Protein AF-A0A9E2UFD0-F1 (afdb_monomer_lite)

Secondary structure (DSSP, 8-state):
--HHHHHHHHHHHHHHHHHTSSSTTB-SS-SB-SSS-B-HHHHHHHHHHHHT--SHHHHHHHHHHSSSTT--HHHIIIII--SHHHHHHHHHHHHHHHHHHHHHHHHHHHHHHHHHHHHHHHHSPPP----------------

Structure (mmCIF, N/CA/C/O backbone):
data_AF-A0A9E2UFD0-F1
#
_entry.id   AF-A0A9E2UFD0-F1
#
loop_
_atom_site.group_PDB
_atom_site.id
_atom_site.type_symbol
_atom_site.label_atom_id
_atom_site.label_alt_id
_atom_site.label_comp_id
_atom_site.label_asym_id
_atom_site.label_entity_id
_atom_site.label_seq_id
_atom_site.pdbx_PDB_ins_code
_atom_site.Cartn_x
_atom_site.Cartn_y
_atom_site.Cartn_z
_atom_site.occupancy
_atom_site.B_iso_or_equiv
_atom_site.auth_seq_id
_atom_site.auth_comp_id
_atom_site.auth_asym_id
_atom_site.auth_atom_id
_atom_site.pdbx_PDB_model_num
ATOM 1 N N . MET A 1 1 ? -6.586 4.054 11.584 1.00 78.50 1 MET A N 1
ATOM 2 C CA . MET A 1 1 ? -7.151 3.807 10.240 1.00 78.50 1 MET A CA 1
ATOM 3 C C . MET A 1 1 ? -8.350 2.913 10.449 1.00 78.50 1 MET A C 1
ATOM 5 O O . MET A 1 1 ? -8.309 2.141 11.394 1.00 78.50 1 MET A O 1
ATOM 9 N N . THR A 1 2 ? -9.415 3.068 9.674 1.00 89.00 2 THR A N 1
ATOM 10 C CA . THR A 1 2 ? -10.574 2.170 9.787 1.00 89.00 2 THR A CA 1
ATOM 11 C C . THR A 1 2 ? -10.309 0.857 9.058 1.00 89.00 2 THR A C 1
ATOM 13 O O . THR A 1 2 ? -9.600 0.844 8.047 1.00 89.00 2 THR A O 1
ATOM 16 N N . GLN A 1 3 ? -10.970 -0.218 9.481 1.00 89.69 3 GLN A N 1
ATOM 17 C CA . GLN A 1 3 ? -10.878 -1.525 8.825 1.00 89.69 3 GLN A CA 1
ATOM 18 C C . GLN A 1 3 ? -11.143 -1.447 7.311 1.00 89.69 3 GLN A C 1
ATOM 20 O O . GLN A 1 3 ? -10.465 -2.095 6.516 1.00 89.69 3 GLN A O 1
ATOM 25 N N . ALA A 1 4 ? -12.106 -0.621 6.889 1.00 93.50 4 ALA A N 1
ATOM 26 C CA . ALA A 1 4 ? -12.448 -0.442 5.479 1.00 93.50 4 ALA A CA 1
ATOM 27 C C . ALA A 1 4 ? -11.338 0.260 4.676 1.00 93.50 4 ALA A C 1
ATOM 29 O O . ALA A 1 4 ? -11.119 -0.066 3.508 1.00 93.50 4 ALA A O 1
ATOM 30 N N . GLU A 1 5 ? -10.638 1.225 5.276 1.00 94.50 5 GLU A N 1
ATOM 31 C CA . GLU A 1 5 ? -9.481 1.873 4.651 1.00 94.50 5 GLU A CA 1
ATOM 32 C C . GLU A 1 5 ? -8.308 0.900 4.534 1.00 94.50 5 GLU A C 1
ATOM 34 O O . GLU A 1 5 ? -7.686 0.823 3.473 1.00 94.50 5 GLU A O 1
ATOM 39 N N . THR A 1 6 ? -8.045 0.126 5.589 1.00 95.38 6 THR A N 1
ATOM 40 C CA . THR A 1 6 ? -6.992 -0.895 5.613 1.00 95.38 6 THR A CA 1
ATOM 41 C C . THR A 1 6 ? -7.257 -1.993 4.581 1.00 95.38 6 THR A C 1
ATOM 43 O O . THR A 1 6 ? -6.354 -2.353 3.832 1.00 95.38 6 THR A O 1
ATOM 46 N N . ALA A 1 7 ? -8.505 -2.454 4.442 1.00 97.19 7 ALA A N 1
ATOM 47 C CA . ALA A 1 7 ? -8.885 -3.453 3.440 1.00 97.19 7 ALA A CA 1
ATOM 48 C C . ALA A 1 7 ? -8.690 -2.953 1.997 1.00 97.19 7 ALA A C 1
ATOM 50 O O . ALA A 1 7 ? -8.169 -3.675 1.149 1.00 97.19 7 ALA A O 1
ATOM 51 N N . LYS A 1 8 ? -9.052 -1.696 1.708 1.00 98.19 8 LYS A N 1
ATOM 52 C CA . LYS A 1 8 ? -8.813 -1.089 0.385 1.00 98.19 8 LYS A CA 1
ATOM 53 C C . LYS A 1 8 ? -7.324 -0.914 0.091 1.00 98.19 8 LYS A C 1
ATOM 55 O O . LYS A 1 8 ? -6.902 -1.087 -1.048 1.00 98.19 8 LYS A O 1
ATOM 60 N N . ALA A 1 9 ? -6.532 -0.570 1.104 1.00 98.31 9 ALA A N 1
ATOM 61 C CA . ALA A 1 9 ? -5.086 -0.474 0.959 1.00 98.31 9 ALA A CA 1
ATOM 62 C C . ALA A 1 9 ? -4.450 -1.842 0.706 1.00 98.31 9 ALA A C 1
ATOM 64 O O . ALA A 1 9 ? -3.630 -1.956 -0.197 1.00 98.31 9 ALA A O 1
ATOM 65 N N . ALA A 1 10 ? -4.870 -2.874 1.441 1.00 98.38 10 ALA A N 1
ATOM 66 C CA . ALA A 1 10 ? -4.464 -4.256 1.209 1.00 98.38 10 ALA A CA 1
ATOM 67 C C . ALA A 1 10 ? -4.742 -4.686 -0.238 1.00 98.38 10 ALA A C 1
ATOM 69 O O . ALA A 1 10 ? -3.828 -5.150 -0.912 1.00 98.38 10 ALA A O 1
ATOM 70 N N . GLN A 1 11 ? -5.946 -4.411 -0.753 1.00 98.56 11 GLN A N 1
ATOM 71 C CA . GLN A 1 11 ? -6.293 -4.690 -2.149 1.00 98.56 11 GLN A CA 1
ATOM 72 C C . GLN A 1 11 ? -5.361 -3.979 -3.143 1.00 98.56 11 GLN A C 1
ATOM 74 O O . GLN A 1 11 ? -4.927 -4.582 -4.121 1.00 98.56 11 GLN A O 1
ATOM 79 N N .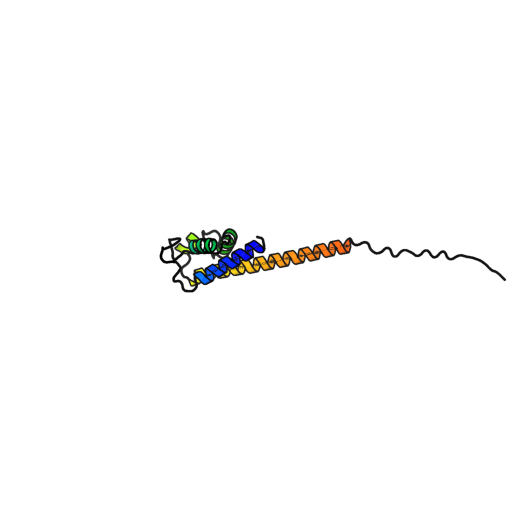 LEU A 1 12 ? -5.029 -2.706 -2.904 1.00 98.75 12 LEU A N 1
ATOM 80 C CA . LEU A 1 12 ? -4.100 -1.971 -3.766 1.00 98.75 12 LEU A CA 1
ATOM 81 C C . LEU A 1 12 ? -2.679 -2.555 -3.710 1.00 98.75 12 LEU A C 1
ATOM 83 O O . LEU A 1 12 ? -2.010 -2.629 -4.736 1.00 98.75 12 LEU A O 1
ATOM 87 N N . LEU A 1 13 ? -2.223 -2.996 -2.536 1.00 98.69 13 LEU A N 1
ATOM 88 C CA . LEU A 1 13 ? -0.921 -3.649 -2.377 1.00 98.69 13 LEU A CA 1
ATOM 89 C C . LEU A 1 13 ? -0.875 -5.008 -3.090 1.00 98.69 13 LEU A C 1
ATOM 91 O O . LEU A 1 13 ? 0.138 -5.320 -3.710 1.00 98.69 13 LEU A O 1
ATOM 95 N N . ASP A 1 14 ? -1.964 -5.779 -3.058 1.00 98.69 14 ASP A N 1
ATOM 96 C CA . ASP A 1 14 ? -2.075 -7.051 -3.782 1.00 98.69 14 ASP A CA 1
ATOM 97 C C . ASP A 1 14 ? -1.987 -6.833 -5.304 1.00 98.69 14 ASP A C 1
ATOM 99 O O . ASP A 1 14 ? -1.216 -7.512 -5.982 1.00 98.69 14 ASP A O 1
ATOM 103 N N . LEU A 1 15 ? -2.664 -5.805 -5.828 1.00 98.50 15 LEU A N 1
ATOM 104 C CA . LEU A 1 15 ? -2.540 -5.397 -7.233 1.00 98.50 15 LEU A CA 1
ATOM 105 C C . LEU A 1 15 ? -1.109 -4.974 -7.588 1.00 98.50 15 LEU A C 1
ATOM 107 O O . LEU A 1 15 ? -0.605 -5.316 -8.652 1.00 98.50 15 LEU A O 1
ATOM 111 N N . MET A 1 16 ? -0.415 -4.261 -6.696 1.00 98.06 16 MET A N 1
ATOM 112 C CA . MET A 1 16 ? 0.992 -3.903 -6.915 1.00 98.06 16 MET A CA 1
ATOM 113 C C . MET A 1 16 ? 1.904 -5.138 -6.939 1.00 98.06 16 MET A C 1
ATOM 115 O O . MET A 1 16 ? 2.865 -5.174 -7.710 1.00 98.06 16 MET A O 1
ATOM 119 N N . LEU A 1 17 ? 1.625 -6.155 -6.117 1.00 97.62 17 LEU A N 1
ATOM 120 C CA . LEU A 1 17 ? 2.366 -7.418 -6.143 1.00 97.62 17 LEU A CA 1
ATOM 121 C C . LEU A 1 17 ? 2.162 -8.165 -7.459 1.00 97.62 17 LEU A C 1
ATOM 123 O O . LEU A 1 17 ? 3.133 -8.710 -7.982 1.00 97.62 17 LEU A O 1
ATOM 127 N N . GLU A 1 18 ? 0.945 -8.173 -7.995 1.00 96.94 18 GLU A N 1
ATOM 128 C CA . GLU A 1 18 ? 0.652 -8.743 -9.311 1.00 96.94 18 GLU A CA 1
ATOM 129 C C . GLU A 1 18 ? 1.353 -7.947 -10.424 1.00 96.94 18 GLU A C 1
ATOM 131 O O . GLU A 1 18 ? 2.066 -8.516 -11.253 1.00 96.94 18 GLU A O 1
ATOM 136 N N . PHE A 1 19 ? 1.259 -6.618 -10.374 1.00 96.19 19 PHE A N 1
ATOM 137 C CA . PHE A 1 19 ? 1.846 -5.715 -11.361 1.00 96.19 19 PHE A CA 1
ATOM 138 C C . PHE A 1 19 ? 3.369 -5.879 -11.500 1.00 96.19 19 PHE A C 1
ATOM 140 O O . PHE A 1 19 ? 3.912 -5.853 -12.606 1.00 96.19 19 PHE A O 1
ATOM 147 N N . PHE A 1 20 ? 4.066 -6.102 -10.382 1.00 95.88 20 PHE A N 1
ATOM 148 C CA . PHE A 1 20 ? 5.517 -6.290 -10.328 1.00 95.88 20 PHE A CA 1
ATOM 149 C C . PHE A 1 20 ? 5.952 -7.767 -10.291 1.00 95.88 20 PHE A C 1
ATOM 151 O O . PHE A 1 20 ? 6.993 -8.074 -9.702 1.00 95.88 20 PHE A O 1
ATOM 158 N N . THR A 1 21 ? 5.178 -8.705 -10.848 1.00 91.31 21 THR A N 1
ATOM 159 C CA . THR A 1 21 ? 5.518 -10.147 -10.803 1.00 91.31 21 THR A CA 1
ATOM 160 C C . THR A 1 21 ? 6.823 -10.462 -11.537 1.00 91.31 21 THR A C 1
ATOM 162 O O . THR A 1 21 ? 7.722 -11.049 -10.934 1.00 91.31 21 THR A O 1
ATOM 165 N N . ASP A 1 22 ? 6.987 -9.961 -12.766 1.00 80.44 22 ASP A N 1
ATOM 166 C CA . ASP A 1 22 ? 8.059 -10.421 -13.669 1.00 80.44 22 ASP A CA 1
ATOM 167 C C . ASP A 1 22 ? 9.145 -9.364 -13.936 1.00 80.44 22 ASP A C 1
ATOM 169 O O . ASP A 1 22 ? 10.039 -9.550 -14.758 1.00 80.44 22 ASP A O 1
ATOM 173 N N . GLY A 1 23 ? 9.076 -8.212 -13.263 1.00 70.88 23 GLY A N 1
ATOM 174 C CA . GLY A 1 23 ? 10.074 -7.138 -13.354 1.00 70.88 23 GLY A CA 1
ATOM 175 C C . GLY A 1 23 ? 10.023 -6.277 -14.612 1.00 70.88 23 GLY A C 1
ATOM 176 O O . GLY A 1 23 ? 10.533 -5.160 -14.576 1.00 70.88 23 GLY A O 1
ATOM 177 N N . GLY A 1 24 ? 9.356 -6.736 -15.675 1.00 81.00 24 GLY A N 1
ATOM 178 C CA . GLY A 1 24 ? 9.192 -5.994 -16.931 1.00 81.00 24 GLY A CA 1
ATOM 179 C C . GLY A 1 24 ? 8.485 -4.642 -16.785 1.00 81.00 24 GLY A C 1
ATOM 180 O O . GLY A 1 24 ? 8.641 -3.783 -17.643 1.00 81.00 24 GLY A O 1
ATOM 181 N N . HIS A 1 25 ? 7.765 -4.429 -15.681 1.00 89.31 25 HIS A N 1
ATOM 182 C CA . HIS A 1 25 ? 7.053 -3.183 -15.403 1.00 89.31 25 HIS A CA 1
ATOM 183 C C . HIS A 1 25 ? 7.735 -2.279 -14.370 1.00 89.31 25 HIS A C 1
ATOM 185 O O . HIS A 1 25 ? 7.154 -1.268 -13.983 1.00 89.31 25 HIS A O 1
ATOM 191 N N . TRP A 1 26 ? 8.927 -2.613 -13.864 1.00 95.06 26 TRP A N 1
ATOM 192 C CA . TRP A 1 26 ? 9.598 -1.763 -12.877 1.00 95.06 26 TRP A CA 1
ATOM 193 C C . TRP A 1 26 ? 10.603 -0.815 -13.528 1.00 95.06 26 TRP A C 1
ATOM 195 O O . TRP A 1 26 ? 11.552 -1.249 -14.178 1.00 95.06 26 TRP A O 1
ATOM 205 N N . THR A 1 27 ? 10.432 0.489 -13.293 1.00 94.69 27 THR A N 1
ATOM 206 C CA . THR A 1 27 ? 11.355 1.525 -13.776 1.00 94.69 27 THR A CA 1
ATOM 207 C C . THR A 1 27 ? 11.824 2.463 -12.658 1.00 94.69 27 THR A C 1
ATOM 209 O O . THR A 1 27 ? 11.209 2.579 -11.591 1.00 94.69 27 THR A O 1
ATOM 212 N N . ARG A 1 28 ? 12.948 3.147 -12.894 1.00 94.25 28 ARG A N 1
ATOM 213 C CA . ARG A 1 28 ? 13.537 4.143 -11.981 1.00 94.25 28 ARG A CA 1
ATOM 214 C C . ARG A 1 28 ? 13.615 5.513 -12.645 1.00 94.25 28 ARG A C 1
ATOM 216 O O . ARG A 1 28 ? 13.749 5.616 -13.862 1.00 94.25 28 ARG A O 1
ATOM 223 N N . GLY A 1 29 ? 13.544 6.567 -11.837 1.00 93.31 29 GLY A N 1
ATOM 224 C CA . GLY A 1 29 ? 13.681 7.963 -12.264 1.00 93.31 29 GLY A CA 1
ATOM 225 C C . GLY A 1 29 ? 12.507 8.508 -13.085 1.00 93.31 29 GLY A C 1
ATOM 226 O O . GLY A 1 29 ? 12.529 9.671 -13.483 1.00 93.31 29 GLY A O 1
ATOM 227 N N . ARG A 1 30 ? 11.480 7.692 -13.351 1.00 93.56 30 ARG A N 1
ATOM 228 C CA . ARG A 1 30 ? 10.264 8.062 -14.084 1.00 93.56 30 ARG A CA 1
ATOM 229 C C . ARG A 1 30 ? 9.037 7.432 -13.433 1.00 93.56 30 ARG A C 1
ATOM 231 O O . ARG A 1 30 ? 9.087 6.282 -13.014 1.00 93.56 30 ARG A O 1
ATOM 238 N N . TYR A 1 31 ? 7.934 8.178 -13.361 1.00 95.00 31 TYR A N 1
ATOM 239 C CA . TYR A 1 31 ? 6.649 7.639 -12.891 1.00 95.00 31 TYR A CA 1
ATOM 240 C C . TYR A 1 31 ? 6.039 6.638 -13.874 1.00 95.00 31 TYR A C 1
ATOM 242 O O . TYR A 1 31 ? 5.386 5.685 -13.460 1.00 95.00 31 TYR A O 1
ATOM 250 N N . ASP A 1 32 ? 6.265 6.872 -15.157 1.00 94.38 32 ASP A N 1
ATOM 251 C CA . ASP A 1 32 ? 5.818 6.071 -16.286 1.00 94.38 32 ASP A CA 1
ATOM 252 C C . ASP A 1 32 ? 6.898 6.222 -17.366 1.00 94.38 32 ASP A C 1
ATOM 254 O O . ASP A 1 32 ? 7.367 7.341 -17.614 1.00 94.38 32 ASP A O 1
ATOM 258 N N . ASP A 1 33 ? 7.366 5.117 -17.939 1.00 93.56 33 ASP A N 1
ATOM 259 C CA . ASP A 1 33 ? 8.350 5.124 -19.023 1.00 93.56 33 ASP A CA 1
ATOM 260 C C . ASP A 1 33 ? 7.738 5.100 -20.432 1.00 93.56 33 ASP A C 1
ATOM 262 O O . ASP A 1 33 ? 8.481 5.154 -21.414 1.00 93.56 33 ASP A O 1
ATOM 266 N N . GLY A 1 34 ? 6.407 5.070 -20.536 1.00 92.00 34 GLY A N 1
ATOM 267 C CA . GLY A 1 34 ? 5.648 5.030 -21.782 1.00 92.00 34 GLY A CA 1
ATOM 268 C C . GLY A 1 34 ? 5.546 3.642 -22.418 1.00 92.00 34 GLY A C 1
ATOM 269 O O . GLY A 1 34 ? 4.834 3.491 -23.407 1.00 92.00 34 GLY A O 1
ATOM 270 N N . ASN A 1 35 ? 6.215 2.631 -21.858 1.00 91.56 35 ASN A N 1
ATOM 271 C CA . ASN A 1 35 ? 6.221 1.248 -22.343 1.00 91.56 35 ASN A CA 1
ATOM 272 C C . ASN A 1 35 ? 5.566 0.281 -21.341 1.00 91.56 35 ASN A C 1
ATOM 274 O O . ASN A 1 35 ? 5.788 -0.927 -21.409 1.00 91.56 35 ASN A O 1
ATOM 278 N N . GLY A 1 36 ? 4.769 0.811 -20.408 1.00 91.50 36 GLY A N 1
ATOM 279 C CA . GLY A 1 36 ? 4.130 0.047 -19.333 1.00 91.50 36 GLY A CA 1
ATOM 280 C C . GLY A 1 36 ? 4.996 -0.115 -18.081 1.00 91.50 36 GLY A C 1
ATOM 281 O O . GLY A 1 36 ? 4.560 -0.738 -17.114 1.00 91.50 36 GLY A O 1
ATOM 282 N N . GLY A 1 37 ? 6.208 0.446 -18.060 1.00 95.00 37 GLY A N 1
ATOM 283 C CA . GLY A 1 37 ? 7.049 0.474 -16.875 1.00 95.00 37 GLY A CA 1
ATOM 284 C C . GLY A 1 37 ? 6.697 1.640 -15.956 1.00 95.00 37 GLY A C 1
ATOM 285 O O . GLY A 1 37 ? 6.637 2.795 -16.371 1.00 95.00 37 GLY A O 1
ATOM 286 N N . HIS A 1 38 ? 6.533 1.349 -14.670 1.00 96.69 38 HIS A N 1
ATOM 287 C CA . HIS A 1 38 ? 6.248 2.327 -13.631 1.00 96.69 38 HIS A CA 1
ATOM 288 C C . HIS A 1 38 ? 7.217 2.204 -12.450 1.00 96.69 38 HIS A C 1
ATOM 290 O O . HIS A 1 38 ? 7.659 1.117 -12.068 1.00 96.69 38 HIS A O 1
ATOM 296 N N . CYS A 1 39 ? 7.561 3.340 -11.840 1.00 96.31 39 CYS A N 1
ATOM 297 C CA . CYS A 1 39 ? 8.194 3.317 -10.523 1.00 96.31 39 CYS A CA 1
ATOM 298 C C . CYS A 1 39 ? 7.176 2.903 -9.455 1.00 96.31 39 CYS A C 1
ATOM 300 O O . CYS A 1 39 ? 5.971 2.895 -9.709 1.00 96.31 39 CYS A O 1
ATOM 302 N N . LEU A 1 40 ? 7.635 2.633 -8.229 1.00 96.25 40 LEU A N 1
ATOM 303 C CA . LEU A 1 40 ? 6.759 2.257 -7.112 1.00 96.25 40 LEU A CA 1
ATOM 304 C C . LEU A 1 40 ? 5.544 3.190 -6.951 1.00 96.25 40 LEU A C 1
ATOM 306 O O . LEU A 1 40 ? 4.407 2.737 -6.841 1.00 96.25 40 LEU A O 1
ATOM 310 N N . VAL A 1 41 ? 5.785 4.505 -6.957 1.00 97.12 41 VAL A N 1
ATOM 311 C CA . VAL A 1 41 ? 4.725 5.513 -6.801 1.00 97.12 41 VAL A CA 1
ATOM 312 C C . VAL A 1 41 ? 3.875 5.623 -8.068 1.00 97.12 41 VAL A C 1
ATOM 314 O O . VAL A 1 41 ? 2.666 5.808 -7.979 1.00 97.12 41 VAL A O 1
ATOM 317 N N . GLY A 1 42 ? 4.488 5.478 -9.243 1.00 97.62 42 GLY A N 1
A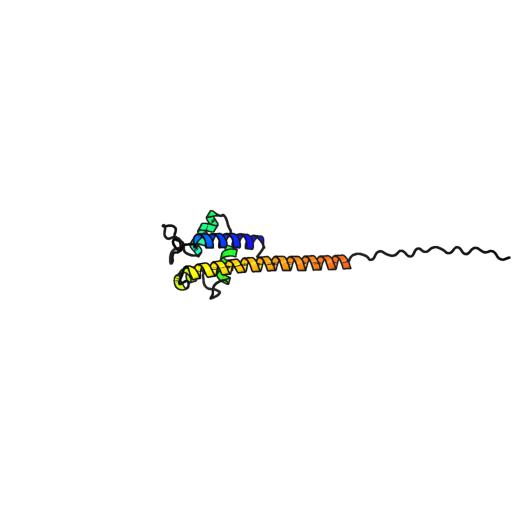TOM 318 C CA . GLY A 1 42 ? 3.791 5.481 -10.526 1.00 97.62 42 GLY A CA 1
ATOM 319 C C . GLY A 1 42 ? 2.770 4.353 -10.629 1.00 97.62 42 GLY A C 1
ATOM 320 O O . GLY A 1 42 ? 1.608 4.618 -10.925 1.00 97.62 42 GLY A O 1
ATOM 321 N N . ALA A 1 43 ? 3.175 3.130 -10.281 1.00 97.44 43 ALA A N 1
ATOM 322 C CA . ALA A 1 43 ? 2.312 1.954 -10.290 1.00 97.44 43 ALA A CA 1
ATOM 323 C C . ALA A 1 43 ? 1.165 2.110 -9.289 1.00 97.44 43 ALA A C 1
ATOM 325 O O . ALA A 1 43 ? 0.009 1.871 -9.621 1.00 97.44 43 ALA A O 1
ATOM 326 N N . LEU A 1 44 ? 1.466 2.606 -8.084 1.00 98.19 44 LEU A N 1
ATOM 327 C CA . LEU A 1 44 ? 0.454 2.890 -7.071 1.00 98.19 44 L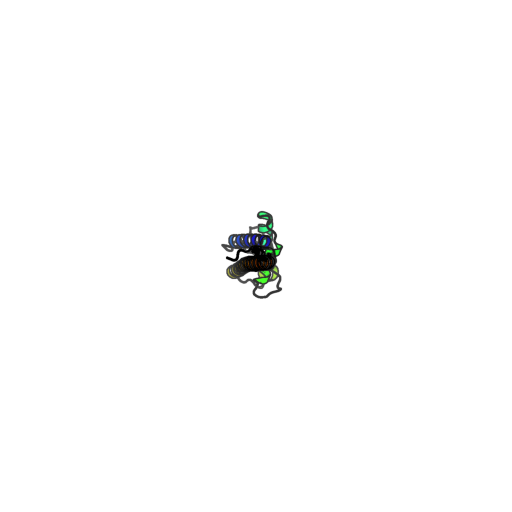EU A CA 1
ATOM 328 C C . LEU A 1 44 ? -0.613 3.871 -7.585 1.00 98.19 44 LEU A C 1
ATOM 330 O O . LEU A 1 44 ? -1.803 3.644 -7.380 1.00 98.19 44 LEU A O 1
ATOM 334 N N . LEU A 1 45 ? -0.209 4.954 -8.258 1.00 98.19 45 LEU A N 1
ATOM 335 C CA . LEU A 1 45 ? -1.140 5.938 -8.822 1.00 98.19 45 LEU A CA 1
ATOM 336 C C . LEU A 1 45 ? -1.917 5.390 -10.025 1.00 98.19 45 LEU A C 1
ATOM 338 O O . LEU A 1 45 ? -3.101 5.696 -10.167 1.00 98.19 45 LEU A O 1
ATOM 342 N N . HIS A 1 46 ? -1.263 4.605 -10.879 1.00 97.81 46 HIS A N 1
ATOM 343 C CA . HIS A 1 46 ? -1.876 3.961 -12.036 1.00 97.81 46 HIS A CA 1
ATOM 344 C C . HIS A 1 46 ? -2.986 2.995 -11.597 1.00 97.81 46 HIS A C 1
ATOM 346 O O . HIS A 1 46 ? -4.154 3.220 -11.915 1.00 97.81 46 HIS A O 1
ATOM 352 N N . LEU A 1 47 ? -2.644 2.022 -10.749 1.00 98.25 47 LEU A N 1
ATOM 353 C CA . LEU A 1 47 ? -3.568 1.007 -10.238 1.00 98.25 47 LEU A CA 1
ATOM 354 C C . LEU A 1 47 ? -4.674 1.618 -9.372 1.00 98.25 47 LEU A C 1
ATOM 356 O O . LEU A 1 47 ? -5.832 1.216 -9.444 1.00 98.25 47 LEU A O 1
ATOM 360 N N . SER A 1 48 ? -4.353 2.644 -8.579 1.00 98.50 48 SER A N 1
ATOM 361 C CA . SER A 1 48 ? -5.361 3.396 -7.825 1.00 98.50 48 SER A CA 1
ATOM 362 C C . SER A 1 48 ? -6.430 3.993 -8.739 1.00 98.50 48 SER A C 1
ATOM 364 O O . SER A 1 48 ? -7.619 3.903 -8.427 1.00 98.50 48 SER A O 1
ATOM 366 N N . ARG A 1 49 ? -6.031 4.593 -9.867 1.00 98.38 49 ARG A N 1
ATOM 367 C CA . ARG A 1 49 ? -6.968 5.185 -10.832 1.00 98.38 49 ARG A CA 1
ATOM 368 C C . ARG A 1 49 ? -7.769 4.116 -11.561 1.00 98.38 49 ARG A C 1
ATOM 370 O O . ARG A 1 49 ? -8.984 4.264 -11.675 1.00 98.38 49 ARG A O 1
ATOM 377 N N . GLU A 1 50 ? -7.102 3.061 -12.011 1.00 98.00 50 GLU A N 1
ATOM 378 C CA . GLU A 1 50 ? -7.719 1.947 -12.728 1.00 98.00 50 GLU A CA 1
ATOM 379 C C . GLU A 1 50 ? -8.785 1.242 -11.877 1.00 98.00 50 GLU A C 1
ATOM 381 O O . GLU A 1 50 ? -9.928 1.082 -12.307 1.00 98.00 50 GLU A O 1
ATOM 386 N N . HIS A 1 51 ? -8.457 0.927 -10.623 1.00 98.19 51 HIS A N 1
ATOM 387 C CA . HIS A 1 51 ? -9.333 0.183 -9.714 1.00 98.19 51 HIS A CA 1
ATOM 388 C C . HIS A 1 51 ? -10.160 1.071 -8.771 1.00 98.19 51 HIS A C 1
ATOM 390 O O . HIS A 1 51 ? -10.929 0.564 -7.955 1.00 98.19 51 HIS A O 1
ATOM 396 N N . ARG A 1 52 ? -10.035 2.402 -8.879 1.00 98.25 52 ARG A N 1
ATOM 397 C CA . ARG A 1 52 ? -10.723 3.402 -8.035 1.00 98.25 52 ARG A CA 1
ATOM 398 C C . ARG A 1 52 ? -10.465 3.211 -6.534 1.00 98.25 52 ARG A C 1
ATOM 400 O O . ARG A 1 52 ? -11.364 3.381 -5.706 1.00 98.25 52 ARG A O 1
ATOM 407 N N . LEU A 1 53 ? -9.227 2.874 -6.181 1.00 98.19 53 LEU A N 1
ATOM 408 C CA . LEU A 1 53 ? -8.796 2.646 -4.801 1.00 98.19 53 LEU A CA 1
ATOM 409 C C . LEU A 1 53 ? -8.088 3.878 -4.225 1.00 98.19 53 LEU A C 1
ATOM 411 O O . LEU A 1 53 ? -7.294 4.506 -4.923 1.00 98.19 53 LEU A O 1
ATOM 415 N N . PRO A 1 54 ? -8.330 4.249 -2.957 1.00 97.69 54 PRO A N 1
ATOM 416 C CA . PRO A 1 54 ? -7.622 5.350 -2.314 1.00 97.69 54 PRO A CA 1
ATOM 417 C C . PRO A 1 54 ? -6.146 5.004 -2.071 1.00 97.69 54 PRO A C 1
ATOM 419 O O . PRO A 1 54 ? -5.804 3.878 -1.724 1.00 97.69 54 PRO A O 1
ATOM 422 N N . THR A 1 55 ? -5.268 6.000 -2.183 1.00 98.06 55 THR A N 1
ATOM 423 C CA . THR A 1 55 ? -3.810 5.810 -2.076 1.00 98.06 55 THR A CA 1
ATOM 424 C C . THR A 1 55 ? -3.246 6.046 -0.684 1.00 98.06 55 THR A C 1
ATOM 426 O O . THR A 1 55 ? -2.216 5.475 -0.339 1.00 98.06 55 THR A O 1
ATOM 429 N N . ARG A 1 56 ? -3.895 6.899 0.119 1.00 96.94 56 ARG A N 1
ATOM 430 C CA . ARG A 1 56 ? -3.327 7.441 1.364 1.00 96.94 56 ARG A CA 1
ATOM 431 C C . ARG A 1 56 ? -2.819 6.352 2.309 1.00 96.94 56 ARG A C 1
ATOM 433 O O . ARG A 1 56 ? -1.663 6.392 2.711 1.00 96.94 56 ARG A O 1
ATOM 440 N N . THR A 1 57 ? -3.669 5.381 2.628 1.00 97.50 57 THR A N 1
ATOM 441 C CA . THR A 1 57 ? -3.334 4.298 3.559 1.00 97.50 57 THR A CA 1
ATOM 442 C C . THR A 1 57 ? -2.264 3.366 2.992 1.00 97.50 57 THR A C 1
ATOM 444 O O . THR A 1 57 ? -1.341 2.999 3.708 1.00 97.50 57 THR A O 1
ATOM 447 N N . ALA A 1 58 ? -2.312 3.047 1.694 1.00 97.94 58 ALA A N 1
ATOM 448 C CA . ALA A 1 58 ? -1.277 2.234 1.052 1.00 97.94 58 ALA A CA 1
ATOM 449 C C . ALA A 1 58 ? 0.095 2.931 1.069 1.00 97.94 58 ALA A C 1
ATOM 451 O O . ALA A 1 58 ? 1.104 2.288 1.341 1.00 97.94 58 ALA A O 1
ATOM 452 N N . ILE A 1 59 ? 0.135 4.250 0.843 1.00 97.44 59 ILE A N 1
ATOM 453 C CA . ILE A 1 59 ? 1.367 5.046 0.949 1.00 97.44 59 ILE A CA 1
ATOM 454 C C . ILE A 1 59 ? 1.922 4.990 2.373 1.00 97.44 59 ILE A C 1
ATOM 456 O O . ILE A 1 59 ? 3.111 4.728 2.530 1.00 97.44 59 ILE A O 1
ATOM 460 N N . MET A 1 60 ? 1.080 5.193 3.391 1.00 96.25 60 MET A N 1
ATOM 461 C CA . MET A 1 60 ? 1.507 5.121 4.795 1.00 96.25 60 MET A CA 1
ATOM 462 C C . MET A 1 60 ? 2.099 3.747 5.131 1.00 96.25 60 MET A C 1
ATOM 464 O O . MET A 1 60 ? 3.223 3.670 5.613 1.00 96.25 60 MET A O 1
ATOM 468 N N . LEU A 1 61 ? 1.406 2.664 4.770 1.00 97.31 61 LEU A N 1
ATOM 469 C CA . LEU A 1 61 ? 1.881 1.297 5.004 1.00 97.31 61 LEU A CA 1
ATOM 470 C C . LEU A 1 61 ? 3.199 0.999 4.276 1.00 97.31 61 LEU A C 1
ATOM 472 O O . LEU A 1 61 ? 4.088 0.362 4.836 1.00 97.31 61 LEU A O 1
ATOM 476 N N . LEU A 1 62 ? 3.356 1.471 3.033 1.00 97.25 62 LEU A N 1
ATOM 477 C CA . LEU A 1 62 ? 4.617 1.346 2.296 1.00 97.25 62 LEU A CA 1
ATOM 478 C C . LEU A 1 62 ? 5.747 2.111 2.983 1.00 97.25 62 LEU A C 1
ATOM 480 O O . LEU A 1 62 ? 6.864 1.603 3.044 1.00 97.25 62 LEU A O 1
ATOM 484 N N . GLN A 1 63 ? 5.469 3.305 3.509 1.00 96.00 63 GLN A N 1
ATOM 485 C CA . GLN A 1 63 ? 6.456 4.093 4.242 1.00 96.00 63 GLN A CA 1
ATOM 486 C C . GLN A 1 63 ? 6.876 3.404 5.547 1.00 96.00 63 GLN A C 1
ATOM 488 O O . GLN A 1 63 ? 8.073 3.320 5.825 1.00 96.00 63 GLN A O 1
ATOM 493 N N . ASP A 1 64 ? 5.927 2.845 6.294 1.00 95.25 64 ASP A N 1
ATOM 494 C CA . ASP A 1 64 ? 6.193 2.102 7.533 1.00 95.25 64 ASP A CA 1
ATOM 495 C C . ASP A 1 64 ? 6.927 0.775 7.272 1.00 95.25 64 ASP A C 1
ATOM 497 O O . ASP A 1 64 ? 7.710 0.290 8.094 1.00 95.25 64 ASP A O 1
ATOM 501 N N . ALA A 1 65 ? 6.734 0.191 6.088 1.00 95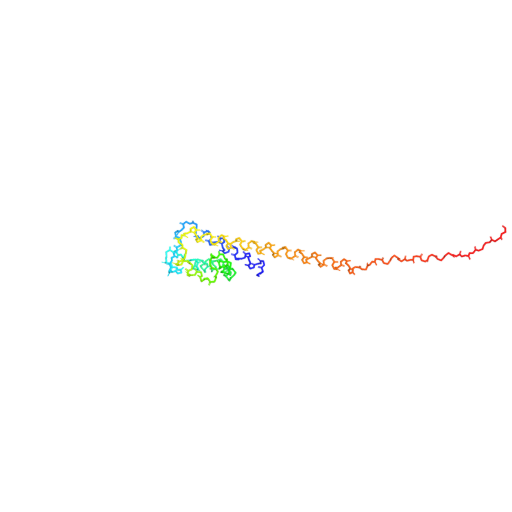.88 65 ALA A N 1
ATOM 502 C CA . ALA A 1 65 ? 7.445 -1.006 5.670 1.00 95.88 65 ALA A CA 1
ATOM 503 C C . ALA A 1 65 ? 8.924 -0.749 5.333 1.00 95.88 65 ALA A C 1
ATOM 505 O O . ALA A 1 65 ? 9.729 -1.683 5.436 1.00 95.88 65 ALA A O 1
ATOM 506 N N . MET A 1 66 ? 9.310 0.477 4.960 1.00 93.56 66 MET A N 1
ATOM 507 C CA . MET A 1 66 ? 10.675 0.768 4.516 1.00 93.56 66 MET A CA 1
ATOM 508 C C . MET A 1 66 ? 11.734 0.447 5.586 1.00 93.56 66 MET A C 1
ATOM 510 O O . MET A 1 66 ? 11.480 0.577 6.784 1.00 93.56 66 MET A O 1
ATOM 514 N N . PRO A 1 67 ? 12.968 0.081 5.185 1.00 85.56 67 PRO A N 1
ATOM 515 C CA . PRO A 1 67 ? 14.052 -0.193 6.132 1.00 85.56 67 PRO A CA 1
ATOM 516 C C . PRO A 1 67 ? 14.488 1.052 6.913 1.00 85.56 67 PRO A C 1
ATOM 518 O O . PRO A 1 67 ? 15.024 0.947 8.013 1.00 85.56 67 PRO A O 1
ATOM 521 N N . ARG A 1 68 ? 14.288 2.235 6.322 1.00 84.81 68 ARG A N 1
ATOM 522 C CA . ARG A 1 68 ? 14.605 3.539 6.904 1.00 84.81 68 ARG A CA 1
ATOM 523 C C . ARG A 1 68 ? 13.331 4.386 6.923 1.00 84.81 68 ARG A C 1
ATOM 525 O O . ARG A 1 68 ? 12.973 4.940 5.879 1.00 84.81 68 ARG A O 1
ATOM 532 N N . PRO A 1 69 ? 12.643 4.470 8.073 1.00 78.31 69 PRO A N 1
ATOM 533 C CA . PRO A 1 69 ? 11.454 5.300 8.219 1.00 78.31 69 PRO A CA 1
ATOM 534 C C . PRO A 1 69 ? 11.733 6.763 7.850 1.00 78.31 69 PRO A C 1
ATOM 536 O O . PRO A 1 69 ? 12.827 7.277 8.086 1.00 78.31 69 PRO A O 1
ATOM 539 N N . GLY A 1 70 ? 10.739 7.436 7.271 1.00 82.19 70 GLY A N 1
ATOM 540 C CA . GLY A 1 70 ? 10.805 8.866 6.947 1.00 82.19 70 GLY A CA 1
ATOM 541 C C . GLY A 1 70 ? 11.415 9.221 5.586 1.00 82.19 70 GLY A C 1
ATOM 542 O O . GLY A 1 70 ? 11.376 10.389 5.202 1.00 82.19 70 GLY A O 1
ATOM 543 N N . LEU A 1 71 ? 11.928 8.253 4.819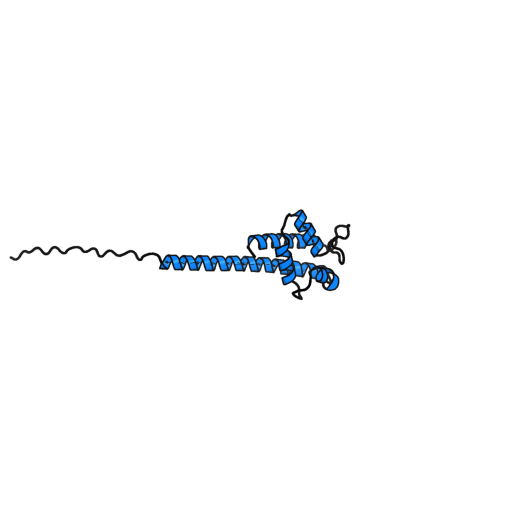 1.00 87.19 71 LEU A N 1
ATOM 544 C CA . LEU A 1 71 ? 12.342 8.512 3.436 1.00 87.19 71 LEU A CA 1
ATOM 545 C C . LEU A 1 71 ? 11.130 8.628 2.489 1.00 87.19 71 LEU A C 1
ATOM 547 O O . LEU A 1 71 ? 10.131 7.931 2.660 1.00 87.19 71 LEU A O 1
ATOM 551 N N . PRO A 1 72 ? 11.182 9.474 1.449 1.00 91.88 72 PRO A N 1
ATOM 552 C CA . PRO A 1 72 ? 10.167 9.457 0.400 1.00 91.88 72 PRO A CA 1
ATOM 553 C C . PRO A 1 72 ? 10.216 8.152 -0.408 1.00 91.88 72 PRO A C 1
ATOM 555 O O . PRO A 1 72 ? 11.297 7.691 -0.775 1.00 91.88 72 PRO A O 1
ATOM 558 N N . LEU A 1 73 ? 9.053 7.605 -0.785 1.00 94.50 73 LEU A N 1
ATOM 559 C CA . LEU A 1 73 ? 8.965 6.388 -1.612 1.00 94.50 73 LEU A CA 1
ATOM 560 C C . LEU A 1 73 ? 9.698 6.521 -2.957 1.00 94.50 73 LEU A C 1
ATOM 562 O O . LEU A 1 73 ? 10.272 5.551 -3.443 1.00 94.50 73 LEU A O 1
ATOM 566 N N . VAL A 1 74 ? 9.714 7.726 -3.539 1.00 94.56 74 VAL A N 1
ATOM 567 C CA . VAL A 1 74 ? 10.467 8.023 -4.772 1.00 94.56 74 VAL A CA 1
ATOM 568 C C . VAL A 1 74 ? 11.969 7.849 -4.544 1.00 94.56 74 VAL A C 1
ATOM 570 O O . VAL A 1 74 ? 12.635 7.175 -5.321 1.00 94.56 74 VAL A O 1
ATOM 573 N N . HIS A 1 75 ? 12.491 8.383 -3.436 1.00 93.25 75 HIS A N 1
ATOM 574 C CA . HIS A 1 75 ? 13.903 8.233 -3.089 1.00 93.25 75 HIS A CA 1
ATOM 575 C C . HIS A 1 75 ? 14.259 6.768 -2.821 1.00 93.25 75 HIS A C 1
ATOM 577 O O . HIS A 1 75 ? 15.293 6.289 -3.282 1.00 93.25 75 HIS A O 1
ATOM 583 N N . PHE A 1 76 ? 13.380 6.029 -2.134 1.00 93.50 76 PHE A N 1
ATOM 584 C CA . PHE A 1 76 ? 13.558 4.591 -1.972 1.00 93.50 76 PHE A CA 1
ATOM 585 C C . PHE A 1 76 ? 13.638 3.879 -3.330 1.00 93.50 76 PHE A C 1
ATOM 587 O O . PHE A 1 76 ? 14.607 3.165 -3.567 1.00 93.50 76 PHE A O 1
ATOM 594 N N . ASN A 1 77 ? 12.677 4.105 -4.232 1.00 95.25 77 ASN A N 1
ATOM 595 C CA . ASN A 1 77 ? 12.639 3.465 -5.551 1.00 95.25 77 ASN A CA 1
ATOM 596 C C . ASN A 1 77 ? 13.910 3.725 -6.372 1.00 95.25 77 ASN A C 1
ATOM 598 O O . ASN A 1 77 ? 14.463 2.803 -6.971 1.00 95.25 77 ASN A O 1
ATOM 602 N N . ASP A 1 78 ? 14.361 4.979 -6.396 1.00 93.94 78 ASP A N 1
ATOM 603 C CA . ASP A 1 78 ? 15.406 5.420 -7.318 1.00 93.94 78 ASP A CA 1
ATOM 604 C C . ASP A 1 78 ? 16.820 5.211 -6.770 1.00 93.94 78 ASP A C 1
ATOM 606 O O . ASP A 1 78 ? 17.743 4.959 -7.545 1.00 93.94 78 ASP A O 1
ATOM 610 N N . ASN A 1 79 ? 17.006 5.309 -5.449 1.00 92.25 79 ASN A N 1
ATOM 611 C CA . ASN A 1 79 ? 18.336 5.352 -4.838 1.00 92.25 79 ASN A CA 1
ATOM 612 C C . ASN A 1 79 ? 18.621 4.217 -3.850 1.00 92.25 79 ASN A C 1
ATOM 614 O O . ASN A 1 79 ? 19.790 3.933 -3.600 1.00 92.25 79 ASN A O 1
ATOM 618 N N . CYS A 1 80 ? 17.599 3.593 -3.257 1.00 90.62 80 CYS A N 1
ATOM 619 C CA . CYS A 1 80 ? 17.796 2.583 -2.207 1.00 90.62 80 CYS A CA 1
ATOM 620 C C . CYS A 1 80 ? 17.380 1.172 -2.624 1.00 90.62 80 CYS A C 1
ATOM 622 O O . CYS A 1 80 ? 17.963 0.208 -2.144 1.00 90.62 80 CYS A O 1
ATOM 624 N N . CYS A 1 81 ? 16.372 1.042 -3.481 1.00 91.94 81 CYS A N 1
ATOM 625 C CA . CYS A 1 81 ? 15.864 -0.237 -3.941 1.00 91.94 81 CYS A CA 1
ATOM 626 C C . CYS A 1 81 ? 16.773 -0.760 -5.052 1.00 91.94 81 CYS A C 1
ATOM 628 O O . CYS A 1 81 ? 16.742 -0.264 -6.180 1.00 91.94 81 CYS A O 1
ATOM 630 N N . GLY A 1 82 ? 17.609 -1.746 -4.737 1.00 90.75 82 GLY A N 1
ATOM 631 C CA . GLY A 1 82 ? 18.599 -2.326 -5.638 1.00 90.75 82 GLY A CA 1
ATOM 632 C C . GLY A 1 82 ? 18.021 -3.367 -6.595 1.00 90.75 82 GLY A C 1
ATOM 633 O O . GLY A 1 82 ? 18.562 -3.557 -7.684 1.00 90.75 82 GLY A O 1
ATOM 634 N N . SER A 1 83 ? 16.897 -3.996 -6.245 1.00 93.00 83 SER A N 1
ATOM 635 C CA . SER A 1 83 ? 16.310 -5.082 -7.038 1.00 93.00 83 SER A CA 1
ATOM 636 C C . SER A 1 83 ? 14.786 -5.156 -6.954 1.00 93.00 83 SER A C 1
ATOM 638 O O . SER A 1 83 ? 14.173 -4.688 -5.997 1.00 93.00 83 SER A O 1
ATOM 640 N N . LEU A 1 84 ? 14.177 -5.844 -7.924 1.00 92.06 84 LEU A N 1
ATOM 641 C CA . LEU A 1 84 ? 12.749 -6.165 -7.897 1.00 92.06 84 LEU A CA 1
ATOM 642 C C . LEU A 1 84 ? 12.375 -6.987 -6.656 1.00 92.06 84 LEU A C 1
ATOM 644 O O . LEU A 1 84 ? 1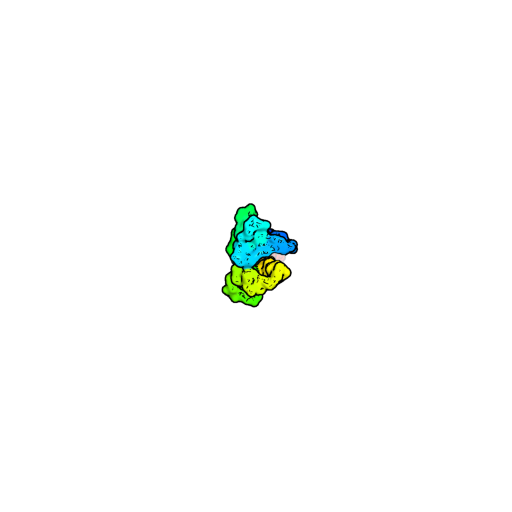1.297 -6.818 -6.096 1.00 92.06 84 LEU A O 1
ATOM 648 N N . VAL A 1 85 ? 13.270 -7.870 -6.207 1.00 94.06 85 VAL A N 1
ATOM 649 C CA . VAL A 1 85 ? 13.060 -8.683 -5.002 1.00 94.06 85 VAL A CA 1
ATOM 650 C C . VAL A 1 85 ? 12.920 -7.788 -3.771 1.00 94.06 85 VAL A C 1
ATOM 652 O O . VAL A 1 85 ? 12.016 -7.998 -2.966 1.00 94.06 85 VAL A O 1
ATOM 655 N N . GLU A 1 86 ? 13.759 -6.756 -3.647 1.00 94.25 86 GLU A N 1
ATOM 656 C CA . GLU A 1 86 ? 13.628 -5.753 -2.584 1.00 94.25 86 GLU A CA 1
ATOM 657 C C . GLU A 1 86 ? 12.363 -4.906 -2.730 1.00 94.25 86 GLU A C 1
ATOM 659 O O . GLU A 1 86 ? 11.700 -4.621 -1.737 1.00 94.25 86 GLU A O 1
ATOM 664 N N . LEU A 1 87 ? 11.990 -4.524 -3.953 1.00 95.31 87 LEU A N 1
ATOM 665 C CA . LEU A 1 87 ? 10.744 -3.795 -4.190 1.00 95.31 87 LEU A CA 1
ATOM 666 C C . LEU A 1 87 ? 9.540 -4.604 -3.684 1.00 95.31 87 LEU A C 1
ATOM 668 O O . LEU A 1 87 ? 8.735 -4.119 -2.887 1.00 95.31 87 LEU A O 1
ATOM 672 N N . ARG A 1 88 ? 9.454 -5.871 -4.105 1.00 96.38 88 ARG A N 1
ATOM 673 C CA . ARG A 1 88 ? 8.386 -6.800 -3.718 1.00 96.38 88 ARG A CA 1
ATOM 674 C C . ARG A 1 88 ? 8.394 -7.086 -2.221 1.00 96.38 88 ARG A C 1
ATOM 676 O O . ARG A 1 88 ? 7.325 -7.210 -1.631 1.00 96.38 88 ARG A O 1
ATOM 683 N N . SER A 1 89 ? 9.565 -7.174 -1.588 1.00 96.12 89 SER A N 1
ATOM 684 C CA . SER A 1 89 ? 9.652 -7.440 -0.148 1.00 96.12 89 SER A CA 1
ATOM 685 C C . SER A 1 89 ? 9.056 -6.302 0.685 1.00 96.12 89 SER A C 1
ATOM 687 O O . SER A 1 89 ? 8.354 -6.575 1.660 1.00 96.12 89 SER A O 1
ATOM 689 N N . ILE A 1 90 ? 9.245 -5.044 0.271 1.00 96.25 90 ILE A N 1
ATOM 690 C CA . ILE A 1 90 ? 8.616 -3.888 0.925 1.00 96.25 90 ILE A CA 1
ATOM 691 C C . ILE A 1 90 ? 7.102 -3.896 0.738 1.00 96.25 90 ILE A C 1
ATOM 693 O O . ILE A 1 90 ? 6.380 -3.687 1.711 1.00 96.25 90 ILE A O 1
ATOM 697 N N . ILE A 1 91 ? 6.607 -4.210 -0.462 1.00 97.69 91 ILE A N 1
ATOM 698 C CA . ILE A 1 91 ? 5.159 -4.309 -0.706 1.00 97.69 91 ILE A CA 1
ATOM 699 C C . ILE A 1 91 ? 4.548 -5.444 0.136 1.00 97.69 91 ILE A C 1
ATOM 701 O O . ILE A 1 91 ? 3.535 -5.239 0.801 1.00 97.69 91 ILE A O 1
ATOM 705 N N . LEU A 1 92 ? 5.198 -6.613 0.208 1.00 98.31 92 LEU A N 1
ATOM 706 C CA . LEU A 1 92 ? 4.764 -7.725 1.065 1.00 98.31 92 LEU A CA 1
ATOM 707 C C . LEU A 1 92 ? 4.772 -7.355 2.551 1.00 98.31 92 LEU A C 1
ATOM 709 O O . LEU A 1 92 ? 3.883 -7.764 3.294 1.00 98.31 92 LEU A O 1
ATOM 713 N N . LYS A 1 93 ? 5.772 -6.600 3.013 1.00 98.25 93 LYS A N 1
ATOM 714 C CA . LYS A 1 93 ? 5.824 -6.137 4.403 1.00 98.25 93 LYS A CA 1
ATOM 715 C C . LYS A 1 93 ? 4.704 -5.136 4.696 1.00 98.25 93 LYS A C 1
ATOM 717 O O . LYS A 1 93 ? 4.041 -5.283 5.715 1.00 98.25 93 LYS A O 1
ATOM 722 N N . ALA A 1 94 ? 4.436 -4.193 3.793 1.00 98.19 94 ALA A N 1
ATOM 723 C CA . ALA A 1 94 ? 3.295 -3.282 3.899 1.00 98.19 94 ALA A CA 1
ATOM 724 C C . ALA A 1 94 ? 1.961 -4.044 3.938 1.00 98.19 94 ALA A C 1
ATOM 726 O O . ALA A 1 94 ? 1.071 -3.707 4.716 1.00 98.19 94 ALA A O 1
ATOM 727 N N . ARG A 1 95 ? 1.841 -5.117 3.145 1.00 98.62 95 ARG A N 1
ATOM 728 C CA . ARG A 1 95 ? 0.652 -5.973 3.132 1.00 98.62 95 ARG A CA 1
ATOM 729 C C . ARG A 1 95 ? 0.438 -6.680 4.471 1.00 98.62 95 ARG A C 1
ATOM 731 O O . ARG A 1 95 ? -0.698 -6.710 4.931 1.00 98.62 95 ARG A O 1
ATOM 738 N N . ARG A 1 96 ? 1.503 -7.182 5.109 1.00 98.44 96 ARG A N 1
ATOM 739 C CA . ARG A 1 96 ? 1.431 -7.769 6.461 1.00 98.44 96 ARG A CA 1
ATOM 740 C C . ARG A 1 96 ? 1.033 -6.744 7.519 1.00 98.44 96 ARG A C 1
ATOM 742 O O . ARG A 1 96 ? 0.183 -7.048 8.339 1.00 98.44 96 ARG A O 1
ATOM 749 N N . LEU A 1 97 ? 1.579 -5.526 7.456 1.00 97.88 97 LEU A N 1
ATOM 750 C CA . LEU A 1 97 ? 1.175 -4.446 8.366 1.00 97.88 97 LEU A CA 1
ATOM 751 C C . LEU A 1 97 ? -0.334 -4.165 8.273 1.00 97.88 97 LEU A C 1
ATOM 753 O O . LEU A 1 97 ? -0.980 -3.947 9.292 1.00 97.88 97 LEU A O 1
ATOM 757 N N . ALA A 1 98 ? -0.915 -4.238 7.070 1.00 97.75 98 ALA A N 1
ATOM 758 C CA . ALA A 1 98 ? -2.360 -4.103 6.894 1.00 97.75 98 ALA A CA 1
ATOM 759 C C . ALA A 1 98 ? -3.156 -5.241 7.568 1.00 97.75 98 ALA A C 1
ATOM 761 O O . ALA A 1 98 ? -4.211 -4.984 8.146 1.00 97.75 98 ALA A O 1
ATOM 762 N N . ASP A 1 99 ? -2.668 -6.486 7.508 1.00 97.56 99 ASP A N 1
ATOM 763 C CA . ASP A 1 99 ? -3.304 -7.614 8.204 1.00 97.56 99 ASP A CA 1
ATOM 764 C C . ASP A 1 99 ? -3.217 -7.448 9.726 1.00 97.56 99 ASP A C 1
ATOM 766 O O . ASP A 1 99 ? -4.227 -7.596 10.417 1.00 97.56 99 ASP A O 1
ATOM 770 N N . ASP A 1 100 ? -2.040 -7.075 10.235 1.00 97.12 100 ASP A N 1
ATOM 771 C CA . ASP A 1 100 ? -1.795 -6.860 11.664 1.00 97.12 100 ASP A CA 1
ATOM 772 C C . ASP A 1 100 ? -2.695 -5.747 12.229 1.00 97.12 100 ASP A C 1
ATOM 774 O O . ASP A 1 100 ? -3.271 -5.891 13.311 1.00 97.12 100 ASP A O 1
ATOM 778 N N . ASP A 1 101 ? -2.871 -4.648 11.490 1.00 95.12 101 ASP A N 1
ATOM 779 C CA . ASP A 1 101 ? -3.772 -3.557 11.878 1.00 95.12 101 ASP A CA 1
ATOM 780 C C . ASP A 1 101 ? -5.240 -3.999 11.885 1.00 95.12 101 ASP A C 1
ATOM 782 O O . ASP A 1 101 ? -5.982 -3.680 12.819 1.00 95.12 101 ASP A O 1
ATOM 786 N N . ALA A 1 102 ? -5.666 -4.775 10.884 1.00 92.31 102 ALA A N 1
ATOM 787 C CA . ALA A 1 102 ? -7.022 -5.316 10.830 1.00 92.31 102 ALA A CA 1
ATOM 788 C C . ALA A 1 102 ? -7.292 -6.343 11.947 1.00 92.31 102 ALA A C 1
ATOM 790 O O . ALA A 1 102 ? -8.419 -6.458 12.435 1.00 92.31 102 ALA A O 1
ATOM 791 N N . GLU A 1 103 ? -6.286 -7.116 12.357 1.00 94.00 103 GLU A N 1
ATOM 792 C CA . GLU A 1 103 ? -6.359 -8.022 13.509 1.00 94.00 103 GLU A CA 1
ATOM 793 C C . GLU A 1 103 ? -6.465 -7.255 14.828 1.00 94.00 103 GLU A C 1
ATOM 795 O O . GLU A 1 103 ? -7.318 -7.566 15.667 1.00 94.00 103 GLU A O 1
ATOM 800 N N . ARG A 1 104 ? -5.640 -6.218 14.991 1.00 94.56 104 ARG A N 1
ATOM 801 C CA . ARG A 1 104 ? -5.659 -5.348 16.165 1.00 94.56 104 ARG A CA 1
ATOM 802 C C . ARG A 1 104 ? -7.022 -4.687 16.340 1.00 94.56 104 ARG A C 1
ATOM 804 O O . ARG A 1 104 ? -7.607 -4.797 17.409 1.00 94.56 104 ARG A O 1
ATOM 811 N N . GLU A 1 105 ? -7.572 -4.086 15.287 1.00 92.44 105 GLU A N 1
ATOM 812 C CA . GLU A 1 105 ? -8.872 -3.406 15.354 1.00 92.44 105 GLU A CA 1
ATOM 813 C C . GLU A 1 105 ? -10.019 -4.375 15.693 1.00 92.44 105 GLU A C 1
ATOM 815 O O . GLU A 1 105 ? -10.885 -4.051 16.509 1.00 92.44 105 GLU A O 1
ATOM 820 N N . ARG A 1 106 ? -10.002 -5.601 15.142 1.00 92.69 106 ARG A N 1
ATOM 821 C CA . ARG A 1 106 ? -10.959 -6.660 15.516 1.00 92.69 106 ARG A CA 1
ATOM 822 C C . ARG A 1 106 ? -10.835 -7.051 16.988 1.00 92.69 106 ARG A C 1
ATOM 824 O O . ARG A 1 106 ? -11.852 -7.227 17.661 1.00 92.69 106 ARG A O 1
ATOM 831 N N . SER A 1 107 ? -9.607 -7.182 17.478 1.00 95.06 107 SER A N 1
ATOM 832 C CA . SER A 1 107 ? -9.326 -7.539 18.870 1.00 95.06 107 SER A CA 1
ATOM 833 C C . SER A 1 107 ? -9.798 -6.442 19.826 1.00 95.06 107 SER A C 1
ATOM 835 O O . SER A 1 107 ? -10.519 -6.723 20.782 1.00 95.06 107 SER A O 1
ATOM 837 N N . ASP A 1 108 ? -9.492 -5.182 19.517 1.00 95.88 108 ASP A N 1
ATOM 838 C CA . ASP A 1 108 ? -9.911 -4.019 20.302 1.00 95.88 108 ASP A CA 1
ATOM 839 C C . ASP A 1 108 ? -11.442 -3.882 20.334 1.00 95.88 108 ASP A C 1
ATOM 841 O O . ASP A 1 108 ? -12.035 -3.611 21.384 1.00 95.88 108 ASP A O 1
ATOM 845 N N . ALA A 1 109 ? -12.109 -4.130 19.202 1.00 94.50 109 ALA A N 1
ATOM 846 C CA . ALA A 1 109 ? -13.566 -4.136 19.122 1.00 94.50 109 ALA A CA 1
ATOM 847 C C . ALA A 1 109 ? -14.190 -5.238 19.995 1.00 94.50 109 ALA A C 1
ATOM 849 O O . ALA A 1 109 ? -15.172 -4.980 20.694 1.00 94.50 109 ALA A O 1
ATOM 850 N N . ALA A 1 110 ? -13.607 -6.441 20.003 1.00 96.88 110 ALA A N 1
ATOM 851 C CA . ALA A 1 110 ? -14.069 -7.548 20.837 1.00 96.88 110 ALA A CA 1
ATOM 852 C C . ALA A 1 110 ? -13.900 -7.247 22.335 1.00 96.88 110 ALA A C 1
ATOM 854 O O . ALA A 1 110 ? -14.833 -7.458 23.112 1.00 96.88 110 ALA A O 1
ATOM 855 N N . VAL A 1 111 ? -12.752 -6.687 22.734 1.00 97.88 111 VAL A N 1
ATOM 856 C CA . VAL A 1 111 ? -12.496 -6.265 24.122 1.00 97.88 111 VAL A CA 1
ATOM 857 C C . VAL A 1 111 ? -13.504 -5.203 24.556 1.00 97.88 111 VAL A C 1
ATOM 859 O O . VAL A 1 111 ? -14.101 -5.310 25.629 1.00 97.88 111 VAL A O 1
ATOM 862 N N . LYS A 1 112 ? -13.750 -4.199 23.709 1.00 97.62 112 LYS A N 1
ATOM 863 C CA . LYS A 1 112 ? -14.731 -3.147 23.991 1.00 97.62 112 LYS A CA 1
ATOM 864 C C . LYS A 1 112 ? -16.147 -3.706 24.132 1.00 97.62 112 LYS A C 1
ATOM 866 O O . LYS A 1 112 ? -16.850 -3.336 25.070 1.00 97.62 112 LYS A O 1
ATOM 871 N N . ALA A 1 113 ? -16.567 -4.584 23.222 1.00 97.19 113 ALA A N 1
ATOM 872 C CA . ALA A 1 113 ? -17.887 -5.210 23.269 1.00 97.19 113 ALA A CA 1
ATOM 873 C C . ALA A 1 113 ? -18.069 -6.050 24.541 1.00 97.19 113 ALA A C 1
ATOM 875 O O . ALA A 1 113 ? -19.103 -5.955 25.201 1.00 97.19 113 ALA A O 1
ATOM 876 N N . TRP A 1 114 ? -17.043 -6.815 24.922 1.00 97.94 114 TRP A N 1
ATOM 877 C CA . TRP A 1 114 ? -17.049 -7.589 26.158 1.00 97.94 114 TRP A CA 1
ATOM 878 C C . TRP A 1 114 ? -17.180 -6.697 27.399 1.00 97.94 114 TRP A C 1
ATOM 880 O O . TRP A 1 114 ? -18.009 -6.980 28.264 1.00 97.94 114 TRP A O 1
ATOM 890 N N . LEU A 1 115 ? -16.415 -5.603 27.472 1.00 97.94 115 LEU A N 1
ATOM 891 C CA . LEU A 1 115 ? -16.454 -4.687 28.613 1.00 97.94 115 LEU A CA 1
ATOM 892 C C . LEU A 1 115 ? -17.826 -4.018 28.762 1.00 97.94 115 LEU A C 1
ATOM 894 O O . LEU A 1 115 ? -18.351 -3.938 29.870 1.00 97.94 115 LEU A O 1
ATOM 898 N N . LEU A 1 116 ? -18.429 -3.578 27.653 1.00 97.19 116 LEU A N 1
ATOM 899 C CA . LEU A 1 116 ? -19.779 -3.009 27.666 1.00 97.19 116 LEU A CA 1
ATOM 900 C C . LEU A 1 116 ? -20.809 -4.025 28.176 1.00 97.19 116 LEU A C 1
ATOM 902 O O . LEU A 1 116 ? -21.618 -3.688 29.035 1.00 97.19 116 LEU A O 1
ATOM 906 N N . ALA A 1 117 ? -20.716 -5.283 27.739 1.00 95.81 117 ALA A N 1
ATOM 907 C CA . ALA A 1 117 ? -21.596 -6.344 28.221 1.00 95.81 117 ALA A CA 1
ATOM 908 C C . ALA A 1 117 ? -21.433 -6.627 29.727 1.00 95.81 117 ALA A C 1
ATOM 910 O O . ALA A 1 117 ? -22.417 -6.946 30.393 1.00 95.81 117 ALA A O 1
ATOM 911 N N . GLN A 1 118 ? -20.220 -6.503 30.286 1.00 94.31 118 GLN A N 1
ATOM 912 C CA . GLN A 1 118 ? -20.022 -6.627 31.737 1.00 94.31 118 GLN A CA 1
ATOM 913 C C . GLN A 1 118 ? -20.665 -5.469 32.502 1.00 94.31 118 GLN A C 1
ATOM 915 O O . GLN A 1 118 ? -21.360 -5.708 33.485 1.00 94.31 118 GLN A O 1
ATOM 920 N N . ILE A 1 119 ? -20.497 -4.233 32.024 1.00 95.69 119 ILE A N 1
ATOM 921 C CA . ILE A 1 119 ? -21.119 -3.053 32.643 1.00 95.69 119 ILE A CA 1
ATOM 922 C C . ILE A 1 119 ? -22.647 -3.181 32.633 1.00 95.69 119 ILE A C 1
ATOM 924 O O . ILE A 1 119 ? -23.296 -2.893 33.636 1.00 95.69 119 ILE A O 1
ATOM 928 N N . ASP A 1 120 ? -23.231 -3.641 31.526 1.00 93.94 120 ASP A N 1
ATOM 929 C CA . ASP A 1 120 ? -24.679 -3.837 31.428 1.00 93.94 120 ASP A CA 1
ATOM 930 C C . ASP A 1 120 ? -25.170 -4.954 32.358 1.00 93.94 120 ASP A C 1
ATOM 932 O O . ASP A 1 120 ? -26.216 -4.815 32.992 1.00 93.94 120 ASP A O 1
ATOM 936 N N . LYS A 1 121 ? -24.391 -6.033 32.510 1.00 91.38 121 LYS A N 1
ATOM 937 C CA . LYS A 1 121 ? -24.677 -7.102 33.475 1.00 91.38 121 LYS A CA 1
ATOM 938 C C . LYS A 1 121 ? -24.655 -6.595 34.919 1.00 91.38 121 LYS A C 1
ATOM 940 O O . LYS A 1 121 ? -25.517 -6.985 35.697 1.00 91.38 121 LYS A O 1
ATOM 945 N N . GLU A 1 122 ? -23.698 -5.741 35.281 1.00 89.31 122 GLU A N 1
ATOM 946 C CA . GLU A 1 122 ? -23.607 -5.145 36.624 1.00 89.31 122 GLU A CA 1
ATOM 947 C C . GLU A 1 122 ? -24.711 -4.111 36.896 1.00 89.31 122 GLU A C 1
ATOM 949 O O . GLU A 1 122 ? -25.089 -3.899 38.045 1.00 89.31 122 GLU A O 1
ATOM 954 N N . ARG A 1 123 ? -25.248 -3.474 35.849 1.00 85.81 123 ARG A N 1
ATOM 955 C CA . ARG A 1 123 ? -26.368 -2.521 35.945 1.00 85.81 123 ARG A CA 1
ATOM 956 C C . ARG A 1 123 ? -27.743 -3.180 35.953 1.00 85.81 123 ARG A C 1
ATOM 958 O O . ARG A 1 123 ? -28.723 -2.496 36.253 1.00 85.81 123 ARG A O 1
ATOM 965 N N . ALA A 1 124 ? -27.842 -4.460 35.603 1.00 76.44 124 ALA A N 1
ATOM 966 C CA . ALA A 1 124 ? -29.105 -5.175 35.650 1.00 76.44 124 ALA A CA 1
ATOM 967 C C . ALA A 1 124 ? -29.574 -5.277 37.115 1.00 76.44 124 ALA A C 1
ATOM 969 O O . ALA A 1 124 ? -28.814 -5.763 37.956 1.00 76.44 124 ALA A O 1
ATOM 970 N N . PRO A 1 125 ? -30.796 -4.821 37.450 1.00 71.56 125 PRO A N 1
ATOM 971 C CA . PRO A 1 125 ? -31.303 -4.937 38.807 1.00 71.56 125 PRO A CA 1
ATOM 972 C C . PRO A 1 125 ? -31.351 -6.413 39.201 1.00 71.56 125 PRO A C 1
ATOM 974 O O . PRO A 1 125 ? -31.875 -7.248 38.458 1.00 71.56 125 PRO A O 1
ATOM 977 N N . THR A 1 126 ? -30.810 -6.736 40.376 1.00 65.19 126 THR A N 1
ATOM 978 C CA . THR A 1 126 ? -31.087 -8.010 41.035 1.00 65.19 126 THR A CA 1
ATOM 979 C C . THR A 1 126 ? -32.606 -8.130 41.139 1.00 65.19 126 THR A C 1
ATOM 981 O O . THR A 1 126 ? -33.231 -7.173 41.605 1.00 65.19 126 THR A O 1
ATOM 984 N N . PRO A 1 127 ? -33.225 -9.237 40.686 1.00 55.50 127 PRO A N 1
ATOM 985 C CA . PRO A 1 127 ? -34.641 -9.436 40.928 1.00 55.50 127 PRO A CA 1
ATOM 986 C C . PRO A 1 127 ? -34.843 -9.351 42.437 1.00 55.50 127 PRO A C 1
ATOM 988 O O . PRO A 1 127 ? -34.233 -10.115 43.187 1.00 55.50 127 PRO A O 1
ATOM 991 N N . ASP A 1 128 ? -35.631 -8.362 42.850 1.00 50.00 128 ASP A N 1
ATOM 992 C CA . ASP A 1 128 ? -36.151 -8.254 44.199 1.00 50.00 128 ASP A CA 1
ATOM 993 C C . ASP A 1 128 ? -36.860 -9.581 44.458 1.00 50.00 128 ASP A C 1
ATOM 995 O O . ASP A 1 128 ? -37.890 -9.885 43.845 1.00 50.00 128 ASP A O 1
ATOM 999 N N . ILE A 1 129 ? -36.226 -10.447 45.253 1.00 57.19 129 ILE A N 1
ATOM 1000 C CA . ILE A 1 129 ? -36.893 -11.615 45.806 1.00 57.19 129 ILE A CA 1
ATOM 1001 C C . ILE A 1 129 ? -37.864 -10.997 46.793 1.00 57.19 129 ILE A C 1
ATOM 1003 O O . ILE A 1 129 ? -37.525 -10.803 47.956 1.00 57.19 129 ILE A O 1
ATOM 1007 N N . GLY A 1 130 ? -39.025 -10.606 46.262 1.00 46.72 130 GLY A N 1
ATOM 1008 C CA . GLY A 1 130 ? -40.135 -10.097 47.027 1.00 46.72 130 GLY A CA 1
ATOM 1009 C C . GLY A 1 130 ? -40.366 -11.069 48.162 1.00 46.72 130 GLY A C 1
ATOM 1010 O O . GLY A 1 130 ? -40.744 -12.222 47.950 1.00 46.72 130 GLY A O 1
ATOM 1011 N N . GLU A 1 131 ? -40.049 -10.588 49.351 1.00 49.50 131 GLU A N 1
ATOM 1012 C CA . GLU A 1 131 ? -40.450 -11.137 50.622 1.00 49.50 131 GLU A CA 1
ATOM 1013 C C . GLU A 1 131 ? -41.974 -11.285 50.548 1.00 49.50 131 GLU A C 1
ATOM 1015 O O . GLU A 1 131 ? -42.730 -10.319 50.647 1.00 49.50 131 GLU A O 1
ATOM 1020 N N . THR A 1 132 ? -42.443 -12.495 50.236 1.00 47.19 132 THR A N 1
ATOM 1021 C CA . THR A 1 132 ? -43.836 -12.871 50.455 1.00 47.19 132 THR A CA 1
ATOM 1022 C C . THR A 1 132 ? -44.040 -12.876 51.959 1.00 47.19 132 THR A C 1
ATOM 1024 O O . THR A 1 132 ? -43.858 -13.901 52.615 1.00 47.19 132 THR A O 1
ATOM 1027 N N . ASP A 1 133 ? -44.387 -11.702 52.483 1.00 45.53 133 ASP A N 1
ATOM 1028 C CA . ASP A 1 133 ? -45.123 -11.523 53.725 1.00 45.53 133 ASP A CA 1
ATOM 1029 C C . ASP A 1 133 ? -46.434 -12.312 53.593 1.00 45.53 133 ASP A C 1
ATOM 1031 O O . ASP A 1 133 ? -47.466 -11.821 53.137 1.00 45.53 133 ASP A O 1
ATOM 1035 N N . GLU A 1 134 ? -46.369 -13.595 53.936 1.00 46.97 134 GLU A N 1
ATOM 1036 C CA . GLU A 1 134 ? -47.526 -14.387 54.331 1.00 46.97 134 GLU A CA 1
ATOM 1037 C C . GLU A 1 134 ? -47.866 -13.949 55.764 1.00 46.97 134 GLU A C 1
ATOM 1039 O O . GLU A 1 134 ? -47.089 -14.213 56.690 1.00 46.97 134 GLU A O 1
ATOM 1044 N N . PRO A 1 135 ? -48.992 -13.253 56.005 1.00 42.91 135 PRO A N 1
ATOM 1045 C CA . PRO A 1 135 ? -49.394 -12.956 57.362 1.00 42.91 135 PRO A CA 1
ATOM 1046 C C . PRO A 1 135 ? -49.859 -14.268 57.994 1.00 42.91 135 PRO A C 1
ATOM 1048 O O . PRO A 1 135 ? -50.959 -14.748 57.716 1.00 42.91 135 PRO A O 1
ATOM 1051 N N . LEU A 1 136 ? -49.030 -14.840 58.872 1.00 45.03 136 LEU A N 1
ATOM 1052 C CA . LEU A 1 136 ? -49.438 -15.906 59.786 1.00 45.03 136 LEU A CA 1
ATOM 1053 C C . LEU A 1 136 ? -50.604 -15.391 60.643 1.00 45.03 136 LEU A C 1
ATOM 1055 O O . LEU A 1 136 ? -50.424 -14.767 61.690 1.00 45.03 136 LEU A O 1
ATOM 1059 N N . SER A 1 137 ? -51.820 -15.638 60.156 1.00 45.28 137 SER A N 1
ATOM 1060 C CA . SER A 1 137 ? -53.071 -15.350 60.841 1.00 45.28 137 SER A CA 1
ATOM 1061 C C . SER A 1 137 ? -53.154 -16.206 62.099 1.00 45.28 137 SER A C 1
ATOM 1063 O O . SER A 1 137 ? -53.433 -17.406 62.079 1.00 45.28 137 SER A O 1
ATOM 1065 N N . LEU A 1 138 ? -52.878 -15.555 63.220 1.00 46.19 138 LEU A N 1
ATOM 1066 C CA . LEU A 1 138 ? -52.964 -16.095 64.560 1.00 46.19 138 LEU A CA 1
ATOM 1067 C C . LEU A 1 138 ? -54.443 -16.129 64.970 1.00 46.19 138 LEU A C 1
ATOM 1069 O O . LEU A 1 138 ? -54.979 -15.138 65.463 1.00 46.19 138 LEU A O 1
ATOM 1073 N N . THR A 1 139 ? -55.110 -17.274 64.791 1.00 43.81 139 THR A N 1
ATOM 1074 C CA . THR A 1 139 ? -56.445 -17.496 65.372 1.00 43.81 139 THR A CA 1
ATOM 1075 C C . THR A 1 139 ? -56.530 -18.820 66.138 1.00 43.81 139 THR A C 1
ATOM 1077 O O . THR A 1 139 ? -56.630 -19.899 65.571 1.00 43.81 139 THR A O 1
ATOM 1080 N N . ARG A 1 140 ? -56.455 -18.660 67.466 1.00 47.47 140 ARG A N 1
ATOM 1081 C CA . ARG A 1 140 ? -57.007 -19.442 68.590 1.00 47.47 140 ARG A CA 1
ATOM 1082 C C . ARG A 1 140 ? -57.799 -20.725 68.283 1.00 47.47 140 ARG A C 1
ATOM 1084 O O . ARG A 1 140 ? -58.808 -20.659 67.593 1.00 47.47 140 ARG A O 1
ATOM 1091 N N . LEU A 1 141 ? -57.540 -21.766 69.084 1.00 39.22 141 LEU A N 1
ATOM 1092 C CA . LEU A 1 141 ? -58.522 -22.270 70.063 1.00 39.22 141 LEU A CA 1
ATOM 1093 C C . LEU A 1 141 ? -57.858 -23.160 71.125 1.00 39.22 141 LEU A C 1
ATOM 1095 O O . LEU A 1 141 ? -57.168 -24.124 70.814 1.00 39.22 141 LEU A O 1
ATOM 1099 N N . ALA A 1 142 ? -58.078 -22.784 72.383 1.00 42.59 142 ALA A N 1
ATOM 1100 C CA . ALA A 1 142 ? -57.868 -23.616 73.554 1.00 42.59 142 ALA A CA 1
ATOM 1101 C C . ALA A 1 142 ? -59.115 -24.480 73.785 1.00 42.59 142 ALA A C 1
ATOM 1103 O O . ALA A 1 142 ? -60.221 -23.934 73.772 1.00 42.59 142 ALA A O 1
ATOM 1104 N N . ALA A 1 143 ? -58.911 -25.776 74.019 1.00 42.47 143 ALA A N 1
ATOM 1105 C CA . ALA A 1 143 ? -59.644 -26.643 74.947 1.00 42.47 143 ALA A CA 1
ATOM 1106 C C . ALA A 1 143 ? -58.907 -27.986 75.032 1.00 42.47 143 ALA A C 1
ATOM 1108 O O . ALA A 1 143 ? -58.663 -28.578 73.957 1.00 42.47 143 ALA A O 1
#

Foldseek 3Di:
DDLVLLVLLLVLLVQVLVLLVPVPQDDAPDCHPPPNHGHPVSSSVVSCVVVVGDRPLNLVLLQVLDPDHPDHSNCCRHPPQPDSVSVSSSSVSSSVVSVVVSVVVVVVVVVVVVVVVVVVVVVPDDPPPPPPPPPPPDDDDDD

pLDDT: mean 88.31, std 16.34, range [39.22, 98.75]

Radius of gyration: 30.46 Å; chains: 1; bounding box: 78×36×97 Å

Sequence (143 aa):
MTQAETAKAAQLLDLMLEFFTDGGHWTRGRYDDGNGGHCLVGALLHLSREHRLPTRTAIMLLQDAMPRPGLPLVHFNDNCCGSLVELRSIILKARRLADDDAERERSDAAVKAWLLAQIDKERAPTPDIGETDEPLSLTRLAA